Protein AF-A0A2T7U4P5-F1 (afdb_monomer)

Radius of gyration: 13.81 Å; Cα contacts (8 Å, |Δi|>4): 60; chains: 1; bounding box: 26×34×39 Å

Nearest PDB structures (foldseek):
  1ryk-assembly1_A  TM=8.344E-01  e=7.812E-02  Escherichia coli

Secondary structure (DSSP, 8-state):
----------GGGTS------S-HHHHHHHHHH-TTS-HHHHHT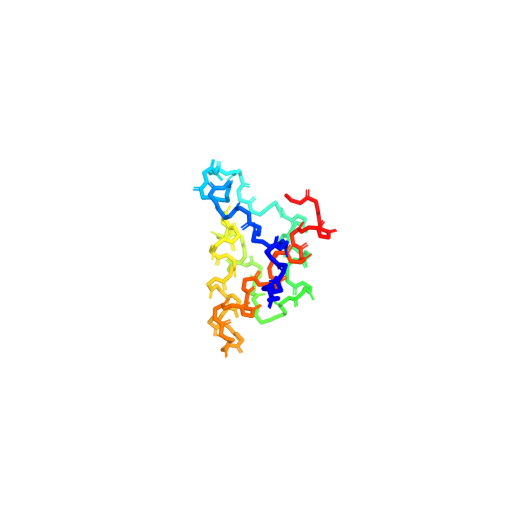--SHHHHHHHHHHHHT--HHHHHHHHHHHHHHHT-

Mean predicted aligned error: 10.16 Å

Solvent-accessible surface area (backbone atoms only — not comparable to full-atom values): 4874 Å² total; per-residue (Å²): 140,82,86,74,94,72,83,81,74,71,64,82,74,71,80,75,69,95,50,85,36,49,50,74,69,49,29,56,54,46,32,72,76,40,74,87,50,48,64,72,64,40,61,69,25,49,46,69,68,57,44,21,53,51,47,15,66,74,66,70,45,54,65,75,56,23,44,51,54,47,50,54,50,34,62,77,65,74,108

Foldseek 3Di:
DDDDPDDPPDCVVQPDDQDAAQDLVSLVLLCVLPVQQDSVNRNPGRGLVSQLVVQCVSVVDDSVVSSVSSVVSCVVVVD

Structure (mmCIF, N/CA/C/O backbone):
data_AF-A0A2T7U4P5-F1
#
_entry.id   AF-A0A2T7U4P5-F1
#
loop_
_atom_site.group_PDB
_atom_site.id
_atom_site.type_symbol
_atom_site.label_atom_id
_atom_site.label_alt_id
_atom_site.label_comp_id
_atom_site.label_asym_id
_atom_site.label_entity_id
_atom_site.label_seq_id
_atom_site.pdbx_PDB_ins_code
_atom_site.Cartn_x
_atom_site.Cartn_y
_atom_site.Cartn_z
_atom_site.occupancy
_atom_site.B_iso_or_equiv
_atom_site.auth_seq_id
_atom_site.auth_comp_id
_atom_site.auth_asym_id
_atom_site.auth_atom_id
_atom_site.pdbx_PDB_model_num
ATOM 1 N N . MET A 1 1 ? 16.697 26.503 24.810 1.00 35.03 1 MET A N 1
ATOM 2 C CA . MET A 1 1 ? 17.244 25.478 23.898 1.00 35.03 1 MET A CA 1
ATOM 3 C C . MET A 1 1 ? 16.056 24.799 23.241 1.00 35.03 1 MET A C 1
ATOM 5 O O . MET A 1 1 ? 15.421 23.977 23.882 1.00 35.03 1 MET A O 1
ATOM 9 N N . CYS A 1 2 ? 15.675 25.231 22.040 1.00 37.81 2 CYS A N 1
ATOM 10 C CA . CYS A 1 2 ? 14.531 24.670 21.320 1.00 37.81 2 CYS A CA 1
ATOM 11 C C . CYS A 1 2 ? 15.081 23.790 20.200 1.00 37.81 2 CYS A C 1
ATOM 13 O O . CYS A 1 2 ? 15.834 24.268 19.351 1.00 37.81 2 CYS A O 1
ATOM 15 N N . LEU A 1 3 ? 14.783 22.495 20.272 1.00 41.03 3 LEU A N 1
ATOM 16 C CA . LEU A 1 3 ? 15.251 21.488 19.331 1.00 41.03 3 LEU A CA 1
ATOM 17 C C . LEU A 1 3 ? 14.612 21.725 17.957 1.00 41.03 3 LEU A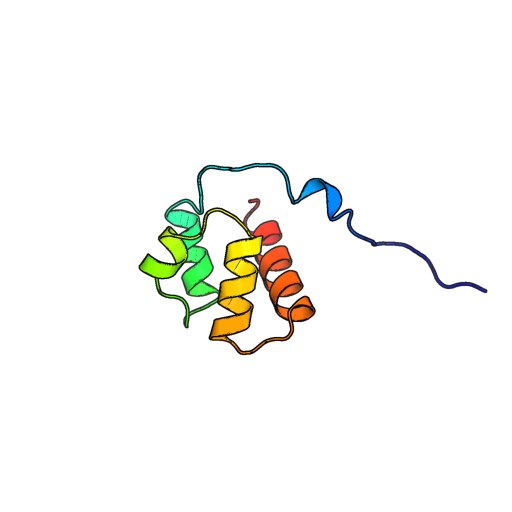 C 1
ATOM 19 O O . LEU A 1 3 ? 13.412 21.569 17.777 1.00 41.03 3 LEU A O 1
ATOM 23 N N . SER A 1 4 ? 15.466 22.159 17.033 1.00 39.72 4 SER A N 1
ATOM 24 C CA . SER A 1 4 ? 15.481 21.902 15.593 1.00 39.72 4 SER A CA 1
ATOM 25 C C . SER A 1 4 ? 14.158 21.510 14.930 1.00 39.72 4 SER A C 1
ATOM 27 O O . SER A 1 4 ? 13.865 20.335 14.732 1.00 39.72 4 SER A O 1
ATOM 29 N N . SER A 1 5 ? 13.459 22.530 14.434 1.00 48.44 5 SER A N 1
ATOM 30 C CA . SER A 1 5 ? 12.618 22.432 13.242 1.00 48.44 5 SER A CA 1
ATOM 31 C C . SER A 1 5 ? 13.510 22.154 12.024 1.00 48.44 5 SER A C 1
ATOM 33 O O . SER A 1 5 ? 14.120 23.061 11.457 1.00 48.44 5 SER A O 1
ATOM 35 N N . ARG A 1 6 ? 13.675 20.879 11.669 1.00 51.91 6 ARG A N 1
ATOM 36 C CA . ARG A 1 6 ? 14.204 20.424 10.375 1.00 51.91 6 ARG A CA 1
ATOM 37 C C . ARG A 1 6 ? 13.426 19.164 10.009 1.00 51.91 6 ARG A C 1
ATOM 39 O O . ARG A 1 6 ? 13.384 18.249 10.820 1.00 51.91 6 ARG A O 1
ATOM 46 N N . TYR A 1 7 ? 12.848 19.146 8.809 1.00 47.44 7 TYR A N 1
ATOM 47 C CA . TYR A 1 7 ? 11.965 18.107 8.250 1.00 47.44 7 TYR A CA 1
ATOM 48 C C . TYR A 1 7 ? 10.486 18.193 8.643 1.00 47.44 7 TYR A C 1
ATOM 50 O O . TYR A 1 7 ? 9.846 17.186 8.919 1.00 47.44 7 TYR A O 1
ATOM 58 N N . MET A 1 8 ? 9.908 19.391 8.584 1.00 43.38 8 MET A N 1
ATOM 59 C CA . MET A 1 8 ? 8.494 19.491 8.228 1.00 43.38 8 MET A CA 1
ATOM 60 C C . MET A 1 8 ? 8.464 19.463 6.696 1.00 43.38 8 MET A C 1
ATOM 62 O O . MET A 1 8 ? 8.687 20.487 6.053 1.00 43.38 8 MET A O 1
ATOM 66 N N . PHE A 1 9 ? 8.395 18.254 6.128 1.00 42.62 9 PHE A N 1
ATOM 67 C CA . PHE A 1 9 ? 8.206 18.075 4.691 1.00 42.62 9 PHE A CA 1
ATOM 68 C C . PHE A 1 9 ? 6.944 18.839 4.294 1.00 42.62 9 PHE A C 1
ATOM 70 O O . PHE A 1 9 ? 5.898 18.709 4.927 1.00 42.62 9 PHE A O 1
ATOM 77 N N . ASP A 1 10 ? 7.097 19.710 3.308 1.00 40.78 10 ASP A N 1
ATOM 78 C CA . ASP A 1 10 ? 6.071 20.635 2.860 1.00 40.78 10 ASP A CA 1
ATOM 79 C C . ASP A 1 10 ? 4.957 19.853 2.138 1.00 40.78 10 ASP A C 1
ATOM 81 O O . ASP A 1 10 ? 5.035 19.590 0.935 1.00 40.78 10 ASP A O 1
ATOM 85 N N . LEU A 1 11 ? 3.947 19.414 2.900 1.00 45.16 11 LEU A N 1
ATOM 86 C CA . LEU A 1 11 ? 2.766 18.695 2.402 1.00 45.16 11 LEU A CA 1
ATOM 87 C C . LEU A 1 11 ? 1.956 19.517 1.381 1.00 45.16 11 LEU A C 1
ATOM 89 O O . LEU A 1 11 ? 1.176 18.942 0.620 1.00 45.16 11 LEU A O 1
ATOM 93 N N . GLU A 1 12 ? 2.153 20.839 1.314 1.00 41.56 12 GLU A N 1
ATOM 94 C CA . GLU A 1 12 ? 1.420 21.729 0.402 1.00 41.56 12 GLU A CA 1
ATOM 95 C C . GLU A 1 12 ? 1.710 21.425 -1.079 1.00 41.56 12 GLU A C 1
ATOM 97 O O . GLU A 1 12 ? 0.898 21.733 -1.951 1.00 41.56 12 GLU A O 1
ATOM 102 N N . HIS A 1 13 ? 2.833 20.767 -1.396 1.00 43.72 13 HIS A N 1
ATOM 103 C CA . HIS A 1 13 ? 3.154 20.368 -2.773 1.00 43.72 13 HIS A CA 1
ATOM 104 C C . HIS A 1 13 ? 2.534 19.031 -3.213 1.00 43.72 13 HIS A C 1
ATOM 106 O O . HIS A 1 13 ? 2.600 18.698 -4.398 1.00 43.72 13 HIS A O 1
ATOM 112 N N . TYR A 1 14 ? 1.919 18.271 -2.302 1.00 45.12 14 TYR A N 1
ATOM 113 C CA . TYR A 1 14 ? 1.444 16.910 -2.578 1.00 45.12 14 TYR A CA 1
ATOM 114 C C . TYR A 1 14 ? -0.005 16.849 -3.081 1.00 45.12 14 TYR A C 1
ATOM 116 O O . TYR A 1 14 ? -0.409 15.895 -3.738 1.00 45.12 14 TYR A O 1
ATOM 124 N N . GLN A 1 15 ? -0.793 17.895 -2.821 1.00 47.94 15 GLN A N 1
ATOM 125 C CA . GLN A 1 15 ? -2.238 17.901 -3.077 1.00 47.94 15 GLN A CA 1
ATOM 126 C C . GLN A 1 15 ? -2.646 18.267 -4.509 1.00 47.94 15 GLN A C 1
ATOM 128 O O . GLN A 1 15 ? -3.837 18.298 -4.813 1.00 47.94 15 GLN A O 1
ATOM 133 N N . ARG A 1 16 ? -1.708 18.588 -5.409 1.00 42.44 16 ARG A N 1
ATOM 134 C CA . ARG A 1 16 ? -2.082 19.251 -6.666 1.00 42.44 16 ARG A CA 1
ATOM 135 C C . ARG A 1 16 ? -1.383 18.732 -7.907 1.00 42.44 16 ARG A C 1
ATOM 137 O O . ARG A 1 16 ? -0.825 19.543 -8.636 1.00 42.44 16 ARG A O 1
ATOM 144 N N . ARG A 1 17 ? -1.482 17.434 -8.206 1.00 45.34 17 ARG A N 1
ATOM 145 C CA . ARG A 1 17 ? -1.509 16.947 -9.599 1.00 45.34 17 ARG A CA 1
ATOM 146 C C . ARG A 1 17 ? -2.330 15.666 -9.689 1.00 45.34 17 ARG A C 1
ATOM 148 O O . ARG A 1 17 ? -1.878 14.617 -9.248 1.00 45.34 17 ARG A O 1
ATOM 155 N N . ASP A 1 18 ? -3.487 15.755 -10.337 1.00 47.97 18 ASP A N 1
ATOM 156 C CA . ASP A 1 18 ? -4.121 14.624 -11.012 1.00 47.97 18 ASP A CA 1
ATOM 157 C C . ASP A 1 18 ? -3.147 14.102 -12.085 1.00 47.97 18 ASP A C 1
ATOM 159 O O . ASP A 1 18 ? -3.175 14.511 -13.248 1.00 47.97 18 ASP A O 1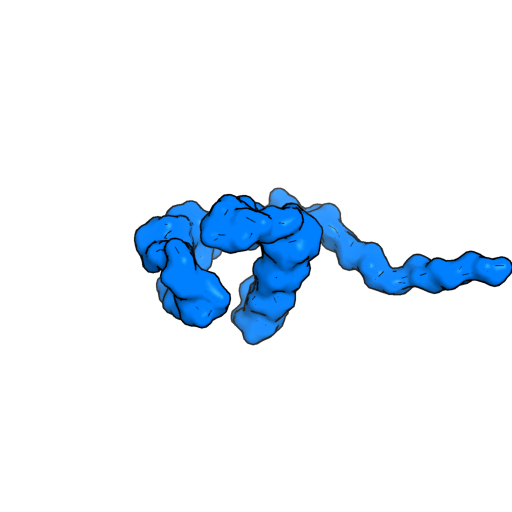
ATOM 163 N N . GLY A 1 19 ? -2.184 13.280 -11.671 1.00 51.50 19 GLY A N 1
ATOM 164 C CA . GLY A 1 19 ? -1.324 12.531 -12.577 1.00 51.50 19 GLY A CA 1
ATOM 165 C C . GLY A 1 19 ? -2.103 11.378 -13.214 1.00 51.50 19 GLY A C 1
ATOM 166 O O . GLY A 1 19 ? -3.157 10.983 -12.704 1.00 51.50 19 GLY A O 1
ATOM 167 N N . PRO A 1 20 ? -1.618 10.798 -14.328 1.00 51.28 20 PRO A N 1
ATOM 168 C CA . PRO A 1 20 ? -2.105 9.485 -14.729 1.00 51.28 20 PRO A CA 1
ATOM 169 C C . PRO A 1 20 ? -1.851 8.556 -13.538 1.00 51.28 20 PRO A C 1
ATOM 171 O O . PRO A 1 20 ? -0.735 8.547 -13.023 1.00 51.28 20 PRO A O 1
ATOM 174 N N . GLY A 1 21 ? -2.890 7.868 -13.055 1.00 58.22 21 GLY A N 1
ATOM 175 C CA . GLY A 1 21 ? -2.803 7.014 -11.868 1.00 58.22 21 GLY A CA 1
ATOM 176 C C . GLY A 1 21 ? -1.683 5.977 -11.923 1.00 58.22 21 GLY A C 1
ATOM 177 O O . GLY A 1 21 ? -0.941 5.901 -12.905 1.00 58.22 21 GLY A O 1
ATOM 178 N N . LEU A 1 22 ? -1.551 5.158 -10.874 1.00 62.97 22 LEU A N 1
ATOM 179 C CA . LEU A 1 22 ? -0.447 4.199 -10.770 1.00 62.97 22 LEU A CA 1
ATOM 180 C C . LEU A 1 22 ? -0.287 3.411 -12.079 1.00 62.97 22 LEU A C 1
ATOM 182 O O . LEU A 1 22 ? -1.160 2.639 -12.479 1.00 62.97 22 LEU A O 1
ATOM 186 N N . THR A 1 23 ? 0.832 3.628 -12.778 1.00 68.44 23 THR A N 1
ATOM 187 C CA . THR A 1 23 ? 1.109 2.890 -14.015 1.00 68.44 23 THR A CA 1
ATOM 188 C C . THR A 1 23 ? 1.143 1.384 -13.709 1.00 68.44 23 THR A C 1
ATOM 190 O O . THR A 1 23 ? 1.443 0.999 -12.576 1.00 68.44 23 THR A O 1
ATOM 193 N N . PRO A 1 24 ? 0.889 0.492 -14.682 1.00 68.94 24 PRO A N 1
ATOM 194 C CA . PRO A 1 24 ? 0.856 -0.956 -14.432 1.00 68.94 24 PRO A CA 1
ATOM 195 C C . PRO A 1 24 ? 2.121 -1.515 -13.750 1.00 68.94 24 PRO A C 1
ATOM 197 O O . PRO A 1 24 ? 2.054 -2.469 -12.970 1.00 68.94 24 PRO A O 1
ATOM 200 N N . LEU A 1 25 ? 3.278 -0.888 -14.000 1.00 68.88 25 LEU A N 1
ATOM 201 C CA . LEU A 1 25 ? 4.536 -1.207 -13.324 1.00 68.88 25 LEU A CA 1
ATOM 202 C C . LEU A 1 25 ? 4.478 -0.870 -11.824 1.00 68.88 25 LEU A C 1
ATOM 204 O O . LEU A 1 25 ? 4.913 -1.666 -10.990 1.00 68.88 25 LEU A O 1
ATOM 208 N N . PHE A 1 26 ? 3.905 0.282 -11.475 1.00 76.62 26 PHE A N 1
ATOM 209 C CA . PHE A 1 26 ? 3.725 0.707 -10.090 1.00 76.62 26 PHE A CA 1
ATOM 210 C C . PHE A 1 26 ? 2.645 -0.095 -9.368 1.00 76.62 26 PHE A C 1
ATOM 212 O O . PHE A 1 26 ? 2.832 -0.388 -8.195 1.00 76.62 26 PHE A O 1
ATOM 219 N N . VAL A 1 27 ? 1.589 -0.542 -10.055 1.00 83.31 27 VAL A N 1
ATOM 220 C CA . VAL A 1 27 ? 0.590 -1.467 -9.483 1.00 83.31 27 VAL A CA 1
ATOM 221 C C . VAL A 1 27 ? 1.252 -2.762 -9.017 1.00 83.31 27 VAL A C 1
ATOM 223 O O . VAL A 1 27 ? 1.058 -3.183 -7.881 1.00 83.31 27 VAL A O 1
ATOM 226 N N . SER A 1 28 ? 2.099 -3.360 -9.858 1.00 83.06 28 SER A N 1
ATOM 227 C CA . SER A 1 28 ? 2.817 -4.592 -9.502 1.00 83.06 28 SER A CA 1
ATOM 228 C C . SER A 1 28 ? 3.787 -4.366 -8.335 1.00 83.06 28 SER A C 1
ATOM 230 O O . SER A 1 28 ? 3.898 -5.193 -7.430 1.00 83.06 28 SER A O 1
ATOM 232 N N . ALA A 1 29 ? 4.475 -3.220 -8.324 1.00 84.75 29 ALA A N 1
ATOM 233 C CA . ALA A 1 29 ? 5.394 -2.850 -7.251 1.00 84.75 29 ALA A CA 1
ATOM 234 C C . ALA A 1 29 ? 4.683 -2.501 -5.930 1.00 84.75 29 ALA A C 1
ATOM 236 O O . ALA A 1 29 ? 5.234 -2.760 -4.861 1.00 84.75 29 ALA A O 1
ATOM 237 N N . ALA A 1 30 ? 3.484 -1.921 -5.994 1.00 85.81 30 ALA A N 1
ATOM 238 C CA . ALA A 1 30 ? 2.643 -1.630 -4.839 1.00 85.81 30 ALA A CA 1
ATOM 239 C C . ALA A 1 30 ? 2.076 -2.928 -4.263 1.00 85.81 30 ALA A C 1
ATOM 241 O O . ALA A 1 30 ? 2.188 -3.155 -3.066 1.00 85.81 30 ALA A O 1
ATOM 242 N N . GLN A 1 31 ? 1.582 -3.837 -5.109 1.00 89.38 31 GLN A N 1
ATOM 243 C CA . GLN A 1 31 ? 1.098 -5.149 -4.675 1.00 89.38 31 GLN A CA 1
ATOM 244 C C . GLN A 1 31 ? 2.199 -5.983 -3.999 1.00 89.38 31 GLN A C 1
ATOM 246 O O . GLN A 1 31 ? 1.934 -6.706 -3.042 1.00 89.38 31 GLN A O 1
ATOM 251 N N . ALA A 1 32 ? 3.450 -5.863 -4.456 1.00 88.50 32 ALA A N 1
ATOM 252 C CA . ALA A 1 32 ? 4.589 -6.502 -3.798 1.00 88.50 32 ALA A CA 1
ATOM 253 C C . ALA A 1 32 ? 4.894 -5.910 -2.405 1.00 88.50 32 ALA A C 1
ATOM 255 O O . ALA A 1 32 ? 5.342 -6.641 -1.524 1.00 88.50 32 ALA A O 1
ATOM 256 N N . GLY A 1 33 ? 4.661 -4.606 -2.204 1.00 88.12 33 GLY A N 1
ATOM 257 C CA . GLY A 1 33 ? 4.823 -3.932 -0.908 1.00 88.12 33 GLY A CA 1
ATOM 258 C C . GLY A 1 33 ? 3.645 -4.155 0.044 1.00 88.12 33 GLY A C 1
ATOM 259 O O . GLY A 1 33 ? 3.842 -4.329 1.244 1.00 88.12 33 GLY A O 1
ATOM 260 N N . TRP A 1 34 ? 2.432 -4.237 -0.503 1.00 93.31 34 TRP A N 1
ATOM 261 C CA . TRP A 1 34 ? 1.183 -4.415 0.232 1.00 93.31 34 TRP A CA 1
ATOM 262 C C . TRP A 1 34 ? 0.365 -5.592 -0.331 1.00 93.31 34 TRP A C 1
ATOM 264 O O . TRP A 1 34 ? -0.628 -5.377 -1.024 1.00 93.31 34 TRP A O 1
ATOM 274 N N . PRO A 1 35 ? 0.723 -6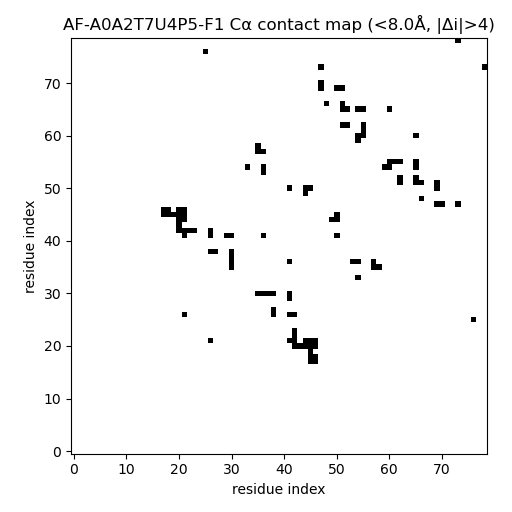.852 -0.006 1.00 91.75 35 PRO A N 1
ATOM 275 C CA . PRO A 1 35 ? 0.069 -8.047 -0.555 1.00 91.75 35 PRO A CA 1
ATOM 276 C C . PRO A 1 35 ? -1.433 -8.192 -0.270 1.00 91.75 35 PRO A C 1
ATOM 278 O O . PRO A 1 35 ? -2.091 -9.003 -0.917 1.00 91.75 35 PRO A O 1
ATOM 281 N N . ARG A 1 36 ? -1.975 -7.464 0.717 1.00 91.88 36 ARG A N 1
ATOM 282 C CA . ARG A 1 36 ? -3.420 -7.451 1.011 1.00 91.88 36 ARG A CA 1
ATOM 283 C C . ARG A 1 36 ? -4.214 -6.625 0.000 1.00 91.88 36 ARG A C 1
ATOM 285 O O . ARG A 1 36 ? -5.411 -6.845 -0.114 1.00 91.88 36 ARG A O 1
ATOM 292 N N . LEU A 1 37 ? -3.553 -5.716 -0.718 1.00 92.12 37 LEU A N 1
ATOM 293 C CA . LEU A 1 37 ? -4.155 -4.924 -1.782 1.00 92.12 37 LEU A CA 1
ATOM 294 C C . LEU A 1 37 ? -4.092 -5.701 -3.095 1.00 92.12 37 LEU A C 1
ATOM 296 O O . LEU A 1 37 ? -3.030 -6.145 -3.535 1.00 92.12 37 LEU A O 1
ATOM 300 N N . THR A 1 38 ? -5.237 -5.867 -3.740 1.00 90.00 38 THR A N 1
ATOM 301 C CA . THR A 1 38 ? -5.336 -6.564 -5.020 1.00 90.00 38 THR A CA 1
ATOM 302 C C . THR A 1 38 ? -4.983 -5.635 -6.185 1.00 90.00 38 THR A C 1
ATOM 304 O O . THR A 1 38 ? -5.162 -4.418 -6.124 1.00 90.00 38 THR A O 1
ATOM 307 N N . ALA A 1 39 ? -4.506 -6.204 -7.297 1.00 85.12 39 ALA A N 1
ATOM 308 C CA . ALA A 1 39 ? -4.211 -5.422 -8.501 1.00 85.12 39 ALA A CA 1
ATOM 309 C C . ALA A 1 39 ? -5.409 -4.576 -8.997 1.00 85.12 39 ALA A C 1
ATOM 311 O O . ALA A 1 39 ? -5.183 -3.424 -9.359 1.00 85.12 39 ALA A O 1
ATOM 312 N N . PRO A 1 40 ? -6.670 -5.064 -8.990 1.00 86.56 40 PRO A N 1
ATOM 313 C CA . PRO A 1 40 ? -7.831 -4.236 -9.32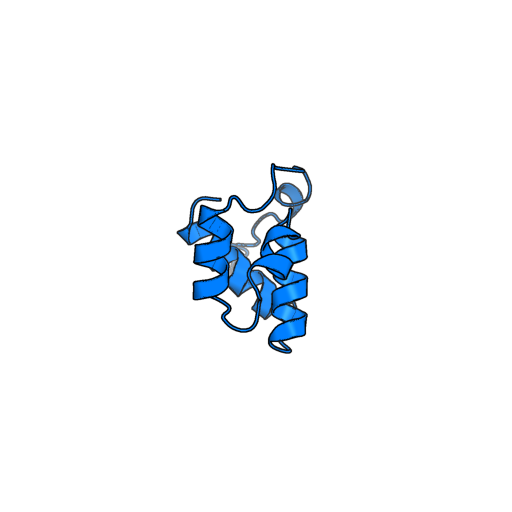1 1.00 86.56 40 PRO A CA 1
ATOM 314 C C . PRO A 1 40 ? -8.039 -3.047 -8.375 1.00 86.56 40 PRO A C 1
ATOM 316 O O . PRO A 1 40 ? -8.366 -1.958 -8.842 1.00 86.56 40 PRO A O 1
ATOM 319 N N . GLU A 1 41 ? -7.824 -3.224 -7.068 1.00 87.31 41 GLU A N 1
ATOM 320 C CA . GLU A 1 41 ? -7.935 -2.130 -6.093 1.00 87.31 41 GLU A CA 1
ATOM 321 C C . GLU A 1 41 ? -6.873 -1.058 -6.335 1.00 87.31 41 GLU A C 1
ATOM 323 O O . GLU A 1 41 ? -7.186 0.129 -6.279 1.00 87.31 41 GLU A O 1
ATOM 328 N N . LEU A 1 42 ? -5.650 -1.479 -6.667 1.00 85.69 42 LEU A N 1
ATOM 329 C CA . LEU A 1 42 ? -4.512 -0.606 -6.963 1.00 85.69 42 LEU A CA 1
ATOM 330 C C . LEU A 1 42 ? -4.610 0.073 -8.337 1.00 85.69 42 LEU A C 1
ATOM 332 O O . LEU A 1 42 ? -4.163 1.204 -8.485 1.00 85.69 42 LEU A O 1
ATOM 336 N N . LEU A 1 43 ? -5.220 -0.567 -9.339 1.00 83.06 43 LEU A N 1
ATOM 337 C CA . LEU A 1 43 ? -5.495 0.051 -10.647 1.00 83.06 43 LEU A CA 1
ATOM 338 C C . LEU A 1 43 ? -6.477 1.227 -10.543 1.00 83.06 43 LEU A C 1
ATOM 340 O O . LEU A 1 43 ? -6.472 2.113 -11.396 1.00 83.06 43 LEU A O 1
ATOM 344 N N . GLY A 1 44 ? -7.325 1.228 -9.512 1.00 80.94 44 GLY A N 1
ATOM 345 C CA . GLY A 1 44 ? -8.227 2.335 -9.207 1.00 80.94 44 GLY A CA 1
ATOM 346 C C . GLY A 1 44 ? -7.549 3.524 -8.522 1.00 80.94 44 GLY A C 1
ATOM 347 O O . GLY A 1 44 ? -8.154 4.591 -8.477 1.00 80.94 44 GLY A O 1
ATOM 348 N N . VAL A 1 45 ? -6.323 3.355 -8.015 1.00 83.56 45 VAL A N 1
ATOM 349 C CA . VAL A 1 45 ? -5.591 4.371 -7.252 1.00 83.56 45 VAL A CA 1
ATOM 350 C C . VAL A 1 45 ? -4.872 5.331 -8.197 1.00 83.56 45 VAL A C 1
ATOM 352 O O . VAL A 1 45 ? -3.986 4.960 -8.975 1.00 83.56 45 VAL A O 1
A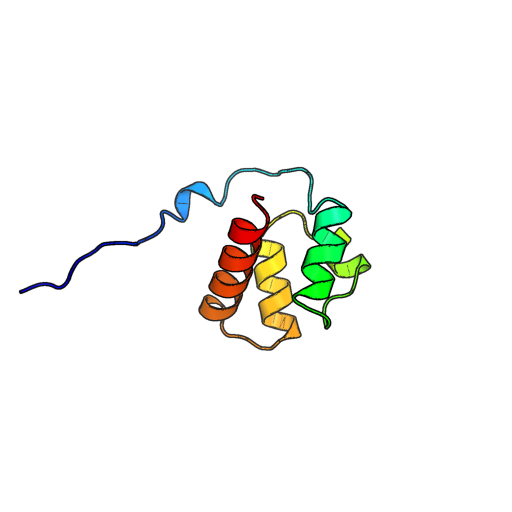TOM 355 N N . ARG A 1 46 ? -5.266 6.597 -8.122 1.00 79.75 46 ARG A N 1
ATOM 356 C CA . ARG A 1 46 ? -4.750 7.702 -8.931 1.00 79.75 46 ARG A CA 1
ATOM 357 C C . ARG A 1 46 ? -3.782 8.583 -8.174 1.00 79.75 46 ARG A C 1
ATOM 359 O O . ARG A 1 46 ? -2.903 9.178 -8.791 1.00 79.75 46 ARG A O 1
ATOM 366 N N . THR A 1 47 ? -3.936 8.645 -6.859 1.00 79.75 47 THR A N 1
ATOM 367 C CA . THR A 1 47 ? -3.092 9.457 -5.991 1.00 79.75 47 THR A CA 1
ATOM 368 C C . THR A 1 47 ? -2.479 8.614 -4.888 1.00 79.75 47 THR A C 1
ATOM 370 O O . THR A 1 47 ? -2.965 7.556 -4.499 1.00 79.75 47 THR A O 1
ATOM 373 N N . THR A 1 48 ? -1.381 9.105 -4.354 1.00 82.50 48 THR A N 1
ATOM 374 C CA . THR A 1 48 ? -0.732 8.549 -3.172 1.00 82.50 48 THR A CA 1
ATOM 375 C C . THR A 1 48 ? -1.573 8.731 -1.910 1.00 82.50 48 THR A C 1
ATOM 377 O O . THR A 1 48 ? -1.502 7.878 -1.039 1.00 82.50 48 THR A O 1
ATOM 380 N N . SER A 1 49 ? -2.436 9.750 -1.826 1.00 83.62 49 SER A N 1
ATOM 381 C CA . SER A 1 49 ? -3.433 9.860 -0.749 1.00 83.62 49 SER A CA 1
ATOM 382 C C . SER A 1 49 ? -4.448 8.714 -0.788 1.00 83.62 49 SER A C 1
ATOM 384 O O . SER A 1 49 ? -4.676 8.074 0.232 1.00 83.62 49 SER A O 1
ATOM 386 N N . GLU A 1 50 ? -4.980 8.384 -1.969 1.00 87.75 50 GLU A N 1
ATOM 387 C CA . GLU A 1 50 ? -5.852 7.211 -2.141 1.00 87.75 50 GLU A CA 1
ATOM 388 C C . GLU A 1 50 ? -5.112 5.905 -1.808 1.00 87.75 50 GLU A C 1
ATOM 390 O O . GLU A 1 50 ? -5.688 4.991 -1.220 1.00 87.75 50 GLU A O 1
ATOM 395 N N . LEU A 1 51 ? -3.822 5.806 -2.151 1.00 88.88 51 LEU A N 1
ATOM 396 C CA . LEU A 1 51 ? -2.995 4.662 -1.763 1.00 88.88 51 LEU A CA 1
ATOM 397 C C . LEU A 1 51 ? -2.853 4.566 -0.238 1.00 88.88 51 LEU A C 1
ATOM 399 O O . LEU A 1 51 ? -3.007 3.480 0.315 1.00 88.88 51 LEU A O 1
ATOM 403 N N . THR A 1 52 ? -2.595 5.691 0.432 1.00 90.81 52 THR A N 1
ATOM 404 C CA . THR A 1 52 ? -2.496 5.787 1.893 1.00 90.81 52 THR A CA 1
ATOM 405 C C . THR A 1 52 ? -3.774 5.319 2.566 1.00 90.81 52 THR A C 1
ATOM 407 O O . THR A 1 52 ? -3.692 4.465 3.442 1.00 90.81 52 THR A O 1
ATOM 410 N N . GLU A 1 53 ? -4.940 5.797 2.128 1.00 92.19 53 GLU A N 1
ATOM 411 C CA . GLU A 1 53 ? -6.236 5.370 2.672 1.00 92.19 53 GLU A CA 1
ATOM 412 C C . GLU A 1 53 ? -6.422 3.852 2.539 1.00 92.19 53 GLU A C 1
ATOM 414 O O . GLU A 1 53 ? -6.787 3.169 3.495 1.00 92.19 53 GLU A O 1
ATOM 419 N N . ARG A 1 54 ? -6.075 3.278 1.380 1.00 91.69 54 ARG A N 1
ATOM 420 C CA . ARG A 1 54 ? -6.196 1.828 1.159 1.00 91.69 54 ARG A CA 1
ATOM 421 C C . ARG A 1 54 ? -5.240 1.013 2.018 1.00 91.69 54 ARG A C 1
ATOM 423 O O . ARG A 1 54 ? -5.614 -0.061 2.496 1.00 91.69 54 ARG A O 1
ATOM 430 N N . VAL A 1 55 ? -4.015 1.497 2.212 1.00 93.00 55 VAL A N 1
ATOM 431 C CA . VAL 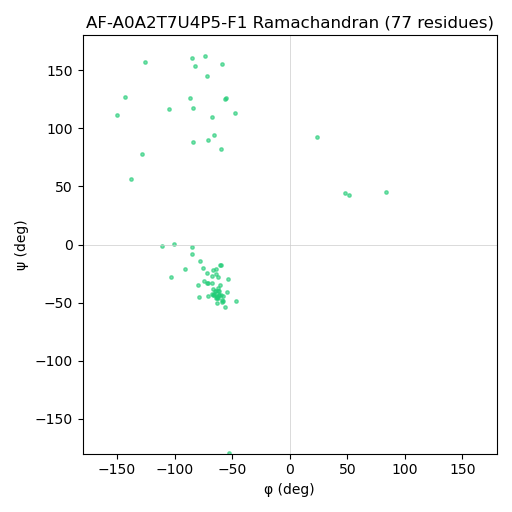A 1 55 ? -3.023 0.874 3.097 1.00 93.00 55 VAL A CA 1
ATOM 432 C C . VAL A 1 55 ? -3.474 0.970 4.555 1.00 93.00 55 VAL A C 1
ATOM 434 O O . VAL A 1 55 ? -3.410 -0.028 5.273 1.00 93.00 55 VAL A O 1
ATOM 437 N N . GLU A 1 56 ? -3.984 2.129 4.970 1.00 95.00 56 GLU A N 1
ATOM 438 C CA . GLU A 1 56 ? -4.544 2.373 6.299 1.00 95.00 56 GLU A CA 1
ATOM 439 C C . GLU A 1 56 ? -5.667 1.378 6.611 1.00 95.00 56 GLU A C 1
ATOM 441 O O . GLU A 1 56 ? -5.577 0.640 7.594 1.00 95.00 56 GLU A O 1
ATOM 446 N N . GLU A 1 57 ? -6.665 1.276 5.730 1.00 94.19 57 GLU A N 1
ATOM 447 C CA . GLU A 1 57 ? -7.812 0.377 5.888 1.00 94.19 57 GLU A CA 1
ATOM 448 C C . GLU A 1 57 ? -7.391 -1.101 5.892 1.00 94.19 57 GLU A C 1
ATOM 450 O O . GLU A 1 57 ? -7.736 -1.860 6.803 1.00 94.19 57 GLU A O 1
ATOM 455 N N . SER A 1 58 ? -6.594 -1.520 4.905 1.00 93.94 58 SER A N 1
ATOM 456 C CA . SER A 1 58 ? -6.263 -2.940 4.685 1.00 93.94 58 SER A CA 1
ATOM 457 C C . SER A 1 58 ? -5.308 -3.519 5.730 1.00 93.94 58 SER A C 1
ATOM 459 O O . SER A 1 58 ? -5.260 -4.738 5.957 1.00 93.94 58 SER A O 1
ATOM 461 N N . TYR A 1 59 ? -4.516 -2.659 6.369 1.00 92.38 59 TYR A N 1
ATOM 462 C CA . TYR A 1 59 ? -3.564 -3.047 7.406 1.00 92.38 59 TYR A CA 1
ATOM 463 C C . TYR A 1 59 ? -3.955 -2.557 8.800 1.00 92.38 59 TYR A C 1
ATOM 465 O O . TYR A 1 59 ? -3.268 -2.907 9.759 1.00 92.38 59 TYR A O 1
ATOM 473 N N . SER A 1 60 ? -5.073 -1.832 8.922 1.00 94.69 60 SER A N 1
ATOM 474 C CA . SER A 1 60 ? -5.542 -1.224 10.172 1.00 94.69 60 SER A CA 1
ATOM 475 C C . SER A 1 60 ? -4.442 -0.401 10.851 1.00 94.69 60 SER A C 1
ATOM 477 O O . SER A 1 60 ? -4.214 -0.508 12.059 1.00 94.69 60 SER A O 1
ATOM 479 N N . LEU A 1 61 ? -3.707 0.368 10.045 1.00 92.81 61 LEU A N 1
ATOM 480 C CA . LEU A 1 61 ? -2.621 1.225 10.513 1.00 92.81 61 LEU A CA 1
ATOM 481 C C . LEU A 1 61 ? -3.175 2.572 10.980 1.00 92.81 61 LEU A C 1
ATOM 483 O O . LEU A 1 61 ? -4.274 2.968 10.614 1.00 92.81 61 LEU A O 1
ATOM 487 N N . MET A 1 62 ? -2.398 3.299 11.781 1.00 92.62 62 MET A N 1
ATOM 488 C CA . MET A 1 62 ? -2.672 4.721 11.991 1.00 92.62 62 MET A CA 1
ATOM 489 C C . MET A 1 62 ? -2.319 5.497 10.722 1.00 92.62 62 MET A C 1
ATOM 491 O O . MET A 1 62 ? -1.305 5.189 10.090 1.00 92.62 62 MET A O 1
ATOM 495 N N . HIS A 1 63 ? -3.087 6.544 10.419 1.00 90.31 63 HIS A N 1
ATOM 496 C CA . HIS A 1 63 ? -2.866 7.411 9.261 1.00 90.31 63 HIS A CA 1
ATOM 497 C C . HIS A 1 63 ? -1.397 7.847 9.103 1.00 90.31 63 HIS A C 1
ATOM 499 O O . HIS A 1 63 ? -0.795 7.657 8.053 1.00 90.31 63 HIS A O 1
ATOM 505 N N . GLU A 1 64 ? -0.754 8.325 10.176 1.00 91.31 64 GLU A N 1
ATOM 506 C CA . GLU A 1 64 ? 0.656 8.754 10.142 1.00 91.31 64 GLU A CA 1
ATOM 507 C C . GLU A 1 64 ? 1.651 7.634 9.787 1.00 91.31 64 GLU A C 1
ATOM 509 O O . GLU A 1 64 ? 2.743 7.903 9.278 1.00 91.31 64 GLU A O 1
ATOM 514 N N . GLN A 1 65 ? 1.322 6.377 10.099 1.00 92.38 65 GLN A N 1
ATOM 515 C CA . GLN A 1 65 ? 2.153 5.233 9.726 1.00 92.38 65 GLN A CA 1
ATOM 516 C C . GLN A 1 65 ? 1.931 4.862 8.258 1.00 92.38 65 GLN A C 1
ATOM 518 O O . GLN A 1 65 ? 2.906 4.694 7.531 1.00 92.38 65 GLN A O 1
ATOM 523 N N . ALA A 1 66 ? 0.673 4.803 7.812 1.00 91.19 66 ALA A N 1
ATOM 524 C CA . ALA A 1 66 ? 0.336 4.527 6.418 1.00 91.19 66 ALA A CA 1
ATOM 525 C C . ALA A 1 66 ? 0.938 5.580 5.471 1.00 91.19 66 ALA A C 1
ATOM 527 O O . ALA A 1 66 ? 1.551 5.221 4.467 1.00 91.19 66 ALA A O 1
ATOM 528 N N . THR A 1 67 ? 0.857 6.864 5.835 1.00 90.06 67 THR A N 1
ATOM 529 C CA . THR A 1 67 ? 1.449 7.966 5.065 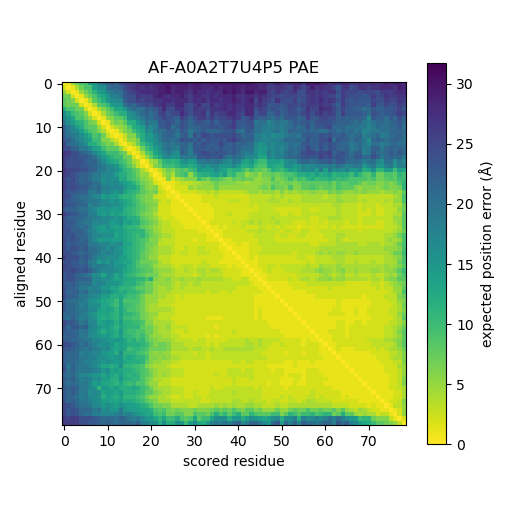1.00 90.06 67 THR A CA 1
ATOM 530 C C . THR A 1 67 ? 2.955 7.796 4.917 1.00 90.06 67 THR A C 1
ATOM 532 O O . THR A 1 67 ? 3.462 7.829 3.799 1.00 90.06 67 THR A O 1
ATOM 535 N N . ARG A 1 68 ? 3.680 7.530 6.013 1.00 90.25 68 ARG A N 1
ATOM 536 C CA . ARG A 1 68 ? 5.138 7.332 5.955 1.00 90.25 68 ARG A CA 1
ATOM 537 C C . ARG A 1 68 ? 5.537 6.131 5.104 1.00 90.25 68 ARG A C 1
ATOM 539 O O . ARG A 1 68 ? 6.516 6.214 4.364 1.00 90.25 68 ARG A O 1
ATOM 546 N N . ASP A 1 69 ? 4.792 5.034 5.194 1.00 90.56 69 ASP A N 1
ATOM 547 C CA . ASP A 1 69 ? 5.063 3.829 4.408 1.00 90.56 69 ASP A CA 1
ATOM 548 C C . ASP A 1 69 ? 4.861 4.091 2.907 1.00 90.56 69 ASP A C 1
ATOM 550 O O . ASP A 1 69 ? 5.702 3.707 2.087 1.00 90.56 69 ASP A O 1
ATOM 554 N N . VAL A 1 70 ? 3.780 4.790 2.539 1.00 88.38 70 VAL A N 1
ATOM 555 C CA . VAL A 1 70 ? 3.485 5.160 1.148 1.00 88.38 70 VAL A CA 1
ATOM 556 C C . VAL A 1 70 ? 4.489 6.174 0.607 1.00 88.38 70 VAL A C 1
ATOM 558 O O . VAL A 1 70 ? 4.974 6.005 -0.511 1.00 88.38 70 VAL A O 1
ATOM 561 N N . GLU A 1 71 ? 4.863 7.185 1.390 1.00 86.19 71 GLU A N 1
ATOM 562 C CA . GLU A 1 71 ? 5.877 8.174 1.010 1.00 86.19 71 GLU A CA 1
ATOM 563 C C . GLU A 1 71 ? 7.242 7.524 0.787 1.00 86.19 71 GLU A C 1
ATOM 565 O O . GLU A 1 71 ? 7.897 7.770 -0.229 1.00 86.19 71 GLU A O 1
ATOM 570 N N . TYR A 1 72 ? 7.664 6.646 1.701 1.00 86.56 72 TYR A N 1
ATOM 571 C CA . TYR A 1 72 ? 8.920 5.915 1.566 1.00 86.56 72 TYR A CA 1
ATOM 572 C C . TYR A 1 72 ? 8.925 5.037 0.311 1.00 86.56 72 TYR A C 1
ATOM 574 O O . TYR A 1 72 ? 9.904 5.011 -0.442 1.00 86.56 72 TYR A O 1
ATOM 582 N N . TRP A 1 73 ? 7.814 4.346 0.048 1.00 87.12 73 TRP A N 1
ATOM 583 C CA . TRP A 1 73 ? 7.649 3.554 -1.164 1.00 87.12 73 TRP A CA 1
ATOM 584 C C . TRP A 1 73 ? 7.686 4.423 -2.431 1.00 87.12 73 TRP A C 1
ATOM 586 O O . TRP A 1 73 ? 8.411 4.082 -3.368 1.00 87.12 73 TRP A O 1
ATOM 596 N N . ALA A 1 74 ? 6.980 5.557 -2.453 1.00 83.56 74 ALA A N 1
ATOM 597 C CA . ALA A 1 74 ? 6.922 6.464 -3.601 1.00 83.56 74 ALA A CA 1
ATOM 598 C C . ALA A 1 74 ? 8.302 7.057 -3.930 1.00 83.56 74 ALA A C 1
ATOM 600 O O . ALA A 1 74 ? 8.734 7.013 -5.084 1.00 83.56 74 ALA A O 1
ATOM 601 N N . LEU A 1 75 ? 9.048 7.496 -2.909 1.00 80.75 75 LEU A N 1
ATOM 602 C CA . LEU A 1 75 ? 10.421 7.990 -3.053 1.00 80.75 75 LEU A CA 1
ATOM 603 C C . LEU A 1 75 ? 11.363 6.914 -3.608 1.00 80.75 75 LEU A C 1
ATOM 605 O O . LEU A 1 75 ? 12.154 7.183 -4.512 1.00 80.75 75 LEU A O 1
ATOM 609 N N . ASN A 1 76 ? 11.256 5.678 -3.110 1.00 75.75 76 ASN A N 1
ATOM 610 C CA . ASN A 1 76 ? 12.059 4.552 -3.592 1.00 75.75 76 ASN A CA 1
ATOM 611 C C . ASN A 1 76 ? 11.727 4.157 -5.045 1.00 75.75 76 ASN A C 1
ATOM 613 O O . ASN A 1 76 ? 12.539 3.526 -5.722 1.00 75.75 76 ASN A O 1
ATOM 617 N N . LYS A 1 77 ? 10.533 4.504 -5.535 1.00 70.38 77 LYS A N 1
ATOM 618 C CA . LYS A 1 77 ? 10.082 4.216 -6.902 1.00 70.38 77 LYS A CA 1
ATOM 619 C C . LYS A 1 77 ? 10.184 5.409 -7.858 1.00 70.38 77 LYS A C 1
ATOM 621 O O . LYS A 1 77 ? 9.892 5.218 -9.034 1.00 70.38 77 LYS A O 1
ATOM 626 N N . GLN A 1 78 ? 10.660 6.566 -7.384 1.00 61.75 78 GLN A N 1
ATOM 627 C CA . GLN A 1 78 ? 10.734 7.830 -8.135 1.00 61.75 78 GLN A CA 1
ATOM 628 C C . GLN A 1 78 ? 9.416 8.172 -8.857 1.00 61.75 78 GLN A C 1
ATOM 630 O O . GLN A 1 78 ? 9.422 8.531 -10.036 1.00 61.75 78 GLN A O 1
ATOM 635 N N . LEU A 1 79 ? 8.296 8.008 -8.142 1.00 55.78 79 LEU A N 1
ATOM 636 C CA . LEU A 1 79 ? 6.982 8.544 -8.514 1.00 55.78 79 LEU A CA 1
ATOM 637 C C . LEU A 1 79 ? 6.886 10.042 -8.204 1.00 55.78 79 LEU A C 1
ATOM 639 O O . LEU A 1 79 ? 7.483 10.466 -7.188 1.00 55.78 79 LEU A O 1
#

Sequence (79 aa):
MCLSSRYMFDLEHYQRRDGPGLTPLFVSAAQAGWPRLTAPEL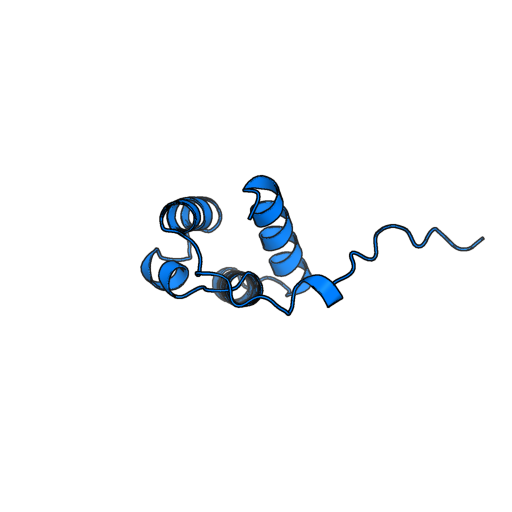LGVRTTSELTERVEESYSLMHEQATRDVEYWALNKQL

pLDDT: mean 74.51, std 19.38, range [35.03, 95.0]